Protein AF-A0A7T3P4M4-F1 (afdb_monomer_lite)

Radius of gyration: 23.83 Å; chains: 1; bounding box: 58×25×65 Å

Sequence (121 aa):
LNSEARVTKAAAPKLIFATWFISIALSLPWIIKREYKERQWLDHLETYCVEDVKVLGIYWHFTISMLVWIPLGVMVLTYGTIMWKLEWSARKLSARGGGQVVTKAKGRAMKITACVLLAAA

Structure (mmCIF, N/CA/C/O backbone):
data_AF-A0A7T3P4M4-F1
#
_entry.id   AF-A0A7T3P4M4-F1
#
loop_
_atom_site.group_PDB
_atom_site.id
_atom_site.type_symbol
_atom_site.label_atom_id
_atom_site.label_alt_id
_atom_site.label_comp_id
_atom_site.label_asym_id
_atom_site.label_entity_id
_atom_site.label_seq_id
_atom_site.pdbx_PDB_ins_code
_atom_site.Cartn_x
_atom_site.Cartn_y
_atom_site.Cartn_z
_atom_site.occupancy
_atom_site.B_iso_or_equiv
_atom_site.auth_seq_id
_atom_site.auth_comp_id
_atom_site.auth_asym_id
_atom_site.auth_atom_id
_atom_site.pdbx_PDB_model_num
ATOM 1 N N . LEU A 1 1 ? -6.107 -0.603 31.727 1.00 44.12 1 LEU A N 1
ATOM 2 C CA . LEU A 1 1 ? -5.838 -0.886 30.297 1.00 44.12 1 LEU A CA 1
ATOM 3 C C . LEU A 1 1 ? -6.882 -1.918 29.877 1.00 44.12 1 LEU A C 1
ATOM 5 O O . LEU A 1 1 ? -6.769 -3.055 30.305 1.00 44.12 1 LEU A O 1
ATOM 9 N N . ASN A 1 2 ? -7.975 -1.498 29.234 1.00 40.47 2 ASN A N 1
ATOM 10 C CA . ASN A 1 2 ? -9.154 -2.358 29.053 1.00 40.47 2 ASN A CA 1
ATOM 11 C C . ASN A 1 2 ? -8.830 -3.572 28.167 1.00 40.47 2 ASN A C 1
ATOM 13 O O . ASN A 1 2 ? -8.217 -3.419 27.111 1.00 40.47 2 ASN A O 1
ATOM 17 N N . SER A 1 3 ? -9.281 -4.752 28.597 1.00 51.56 3 SER A N 1
ATOM 18 C CA . SER A 1 3 ? -9.127 -6.072 27.962 1.00 51.56 3 SER A CA 1
ATOM 19 C C . SER A 1 3 ? -9.750 -6.199 26.562 1.00 51.56 3 SER A C 1
ATOM 21 O O . SER A 1 3 ? -9.617 -7.233 25.923 1.00 51.56 3 SER A O 1
ATOM 23 N N . GLU A 1 4 ? -10.409 -5.148 26.076 1.00 57.41 4 GLU A N 1
ATOM 24 C CA . GLU A 1 4 ? -11.148 -5.101 24.808 1.00 57.41 4 GLU A CA 1
ATOM 25 C C . GLU A 1 4 ? -10.277 -4.676 23.605 1.00 57.41 4 GLU A C 1
ATOM 27 O O . GLU A 1 4 ? -10.697 -4.781 22.452 1.00 57.41 4 GLU A O 1
ATOM 32 N N . ALA A 1 5 ? -9.051 -4.184 23.829 1.00 58.50 5 ALA A N 1
ATOM 33 C CA . ALA A 1 5 ? -8.151 -3.801 22.740 1.00 58.50 5 ALA A CA 1
ATOM 34 C C . ALA A 1 5 ? -7.411 -5.032 22.182 1.00 58.50 5 ALA A C 1
ATOM 36 O O . ALA A 1 5 ? -6.373 -5.440 22.701 1.00 58.50 5 ALA A O 1
ATOM 37 N N . ARG A 1 6 ? -7.936 -5.612 21.092 1.00 63.50 6 ARG A N 1
ATOM 38 C CA . ARG A 1 6 ? -7.373 -6.807 20.423 1.00 63.50 6 ARG A CA 1
ATOM 39 C C . ARG A 1 6 ? -5.946 -6.603 19.881 1.00 63.50 6 ARG A C 1
ATOM 41 O O . ARG A 1 6 ? -5.215 -7.575 19.713 1.00 63.50 6 ARG A O 1
ATOM 48 N N . VAL A 1 7 ? -5.522 -5.358 19.642 1.00 68.31 7 VAL A N 1
ATOM 49 C CA . VAL A 1 7 ? -4.133 -5.024 19.286 1.00 68.31 7 VAL A CA 1
ATOM 50 C C . VAL A 1 7 ? -3.355 -4.712 20.560 1.00 68.31 7 VAL A C 1
ATOM 52 O O . VAL A 1 7 ? -3.423 -3.613 21.109 1.00 68.31 7 VAL A O 1
ATOM 55 N N . THR A 1 8 ? -2.611 -5.701 21.046 1.00 76.00 8 THR A N 1
ATOM 56 C CA . THR A 1 8 ? -1.725 -5.539 22.202 1.00 76.00 8 THR A CA 1
ATOM 57 C C . THR A 1 8 ? -0.455 -4.778 21.813 1.00 76.00 8 THR A C 1
ATOM 59 O O . THR A 1 8 ? -0.027 -4.795 20.656 1.00 76.00 8 THR A O 1
ATOM 62 N N . LYS A 1 9 ? 0.209 -4.145 22.792 1.00 76.19 9 LYS A N 1
ATOM 63 C CA . LYS A 1 9 ? 1.494 -3.443 22.583 1.00 76.19 9 LYS A CA 1
ATOM 64 C C . LYS A 1 9 ? 2.573 -4.331 21.938 1.00 76.19 9 LYS A C 1
ATOM 66 O O . LYS A 1 9 ? 3.460 -3.811 21.277 1.00 76.19 9 LYS A O 1
ATOM 71 N N . ALA A 1 10 ? 2.476 -5.654 22.093 1.00 80.00 10 ALA A N 1
ATOM 72 C CA . ALA A 1 10 ? 3.384 -6.629 21.487 1.00 80.00 10 ALA A CA 1
ATOM 73 C C . ALA A 1 10 ? 3.026 -6.999 20.031 1.00 80.00 10 ALA A C 1
ATOM 75 O O . ALA A 1 10 ? 3.888 -7.462 19.286 1.00 80.00 10 ALA A O 1
ATOM 76 N N . ALA A 1 11 ? 1.771 -6.811 19.614 1.00 83.56 11 ALA A N 1
ATOM 77 C CA . ALA A 1 11 ? 1.320 -7.082 18.248 1.00 83.56 11 ALA A CA 1
ATOM 78 C C . ALA A 1 11 ? 1.624 -5.915 17.296 1.00 83.56 11 ALA A C 1
ATOM 80 O O . ALA A 1 11 ? 1.981 -6.142 16.142 1.00 83.56 11 ALA A O 1
ATOM 81 N N . ALA A 1 12 ? 1.546 -4.675 17.788 1.00 87.69 12 ALA A N 1
ATOM 82 C CA . ALA A 1 12 ? 1.811 -3.469 17.003 1.00 87.69 12 ALA A CA 1
ATOM 83 C C . ALA A 1 12 ? 3.175 -3.465 16.273 1.00 87.69 12 ALA A C 1
ATOM 85 O O . ALA A 1 12 ? 3.172 -3.277 15.056 1.00 87.69 12 ALA A O 1
ATOM 86 N N . PRO A 1 13 ? 4.329 -3.725 16.925 1.00 90.25 13 PRO A N 1
ATOM 87 C CA . PRO A 1 13 ? 5.617 -3.718 16.227 1.00 90.25 13 PRO A CA 1
ATOM 88 C C . PRO A 1 13 ? 5.721 -4.819 15.164 1.00 90.25 13 PRO A C 1
ATOM 90 O O . PRO A 1 13 ? 6.306 -4.591 14.109 1.00 90.25 13 PRO A O 1
ATOM 93 N N . LYS A 1 14 ? 5.104 -5.987 15.394 1.00 91.12 14 LYS A N 1
ATOM 94 C CA . LYS A 1 14 ? 5.072 -7.084 14.412 1.00 91.12 14 LYS A CA 1
ATOM 95 C C . LYS A 1 14 ? 4.291 -6.693 13.160 1.00 91.12 14 LYS A C 1
ATOM 97 O O . LYS A 1 14 ? 4.738 -6.974 12.054 1.00 91.12 14 LYS A O 1
ATOM 102 N N . LEU A 1 15 ? 3.150 -6.024 13.338 1.00 90.88 15 LEU A N 1
ATOM 103 C CA . LEU A 1 15 ? 2.347 -5.516 12.227 1.00 90.88 15 LEU A CA 1
ATOM 104 C C . LEU A 1 15 ? 3.100 -4.443 11.443 1.00 90.88 15 LEU A C 1
ATOM 106 O O . LEU A 1 15 ? 3.133 -4.519 10.222 1.00 90.88 15 LEU A O 1
ATOM 110 N N . ILE A 1 16 ? 3.758 -3.503 12.129 1.00 92.25 16 ILE A N 1
ATOM 111 C CA . ILE A 1 16 ? 4.578 -2.477 11.471 1.00 92.25 16 ILE A CA 1
ATOM 112 C C . ILE A 1 16 ? 5.660 -3.146 10.623 1.00 92.25 16 ILE A C 1
ATOM 114 O O . ILE A 1 16 ? 5.757 -2.876 9.428 1.00 92.25 16 ILE A O 1
ATOM 118 N N . PHE A 1 17 ? 6.426 -4.070 11.201 1.00 95.81 17 PHE A N 1
ATOM 119 C CA . PHE A 1 17 ? 7.465 -4.782 10.464 1.00 95.81 17 PHE A CA 1
ATOM 120 C C . PHE A 1 17 ? 6.886 -5.504 9.241 1.00 95.81 17 PHE A C 1
ATOM 122 O O . PHE A 1 17 ? 7.360 -5.291 8.132 1.00 95.81 17 PHE A O 1
ATOM 129 N N . ALA A 1 18 ? 5.795 -6.258 9.400 1.00 94.69 18 ALA A N 1
ATOM 130 C CA . ALA A 1 18 ? 5.129 -6.924 8.282 1.00 94.69 18 ALA A CA 1
ATOM 131 C C . ALA A 1 18 ? 4.693 -5.942 7.177 1.00 94.69 18 ALA A C 1
ATOM 133 O O . ALA A 1 18 ? 4.913 -6.219 6.000 1.00 94.69 18 ALA A O 1
ATOM 134 N N . THR A 1 19 ? 4.140 -4.777 7.536 1.00 94.38 19 THR A N 1
ATOM 135 C CA . THR A 1 19 ? 3.759 -3.756 6.546 1.00 94.38 19 THR A CA 1
ATOM 136 C C . THR A 1 19 ? 4.956 -3.225 5.764 1.00 94.38 19 THR A C 1
ATOM 138 O O . THR A 1 19 ? 4.838 -3.046 4.558 1.00 94.38 19 THR A O 1
ATOM 141 N N . TRP A 1 20 ? 6.123 -3.055 6.394 1.00 96.62 20 TRP A N 1
ATOM 142 C CA . TRP A 1 20 ? 7.345 -2.659 5.687 1.00 96.62 20 TRP A CA 1
ATOM 143 C C . TRP A 1 20 ? 7.765 -3.691 4.639 1.00 96.62 20 TRP A C 1
ATOM 145 O O . TRP A 1 20 ? 8.026 -3.320 3.496 1.00 96.62 20 TRP A O 1
ATOM 155 N N . PHE A 1 21 ? 7.780 -4.980 4.993 1.00 96.75 21 PHE A N 1
ATOM 156 C CA . PHE A 1 21 ? 8.129 -6.037 4.036 1.00 96.75 21 PHE A CA 1
ATOM 157 C C . PHE A 1 21 ? 7.143 -6.115 2.878 1.00 96.75 21 PHE A C 1
ATOM 159 O O . PHE A 1 21 ? 7.567 -6.254 1.734 1.00 96.75 21 PHE A O 1
ATOM 166 N N . ILE A 1 22 ? 5.846 -5.984 3.157 1.00 94.75 22 ILE A N 1
ATOM 167 C CA . ILE A 1 22 ? 4.816 -5.970 2.115 1.00 94.75 22 ILE A CA 1
ATOM 168 C C . ILE A 1 22 ? 5.020 -4.765 1.188 1.00 94.75 22 ILE A C 1
ATOM 170 O O . ILE A 1 22 ? 5.008 -4.936 -0.025 1.00 94.75 22 ILE A O 1
ATOM 174 N N . SER A 1 23 ? 5.282 -3.573 1.728 1.00 93.94 23 SER A N 1
ATOM 175 C CA . SER A 1 23 ? 5.543 -2.373 0.921 1.00 93.94 23 SER A CA 1
ATOM 176 C C . SER A 1 23 ? 6.781 -2.513 0.033 1.00 93.94 23 SER A C 1
ATOM 178 O O . SER A 1 23 ? 6.739 -2.123 -1.131 1.00 93.94 23 SER A O 1
ATOM 180 N N . ILE A 1 24 ? 7.867 -3.101 0.549 1.00 94.81 24 ILE A N 1
ATOM 181 C CA . ILE A 1 24 ? 9.071 -3.393 -0.244 1.00 94.81 24 ILE A CA 1
ATOM 182 C C . ILE A 1 24 ? 8.744 -4.411 -1.340 1.00 94.81 24 ILE A C 1
ATOM 184 O O . ILE A 1 24 ? 9.087 -4.205 -2.499 1.00 94.81 24 ILE A O 1
ATOM 188 N N . ALA A 1 25 ? 8.045 -5.495 -1.002 1.00 94.19 25 ALA A N 1
ATOM 189 C CA . ALA A 1 25 ? 7.671 -6.512 -1.978 1.00 94.19 25 ALA A CA 1
ATOM 190 C C . ALA A 1 25 ? 6.803 -5.933 -3.106 1.00 94.19 25 ALA A C 1
ATOM 192 O O . ALA A 1 25 ? 7.014 -6.254 -4.274 1.00 94.19 25 ALA A O 1
ATOM 193 N N . LEU A 1 26 ? 5.870 -5.041 -2.766 1.00 93.06 26 LEU A N 1
ATOM 194 C CA . LEU A 1 26 ? 4.992 -4.390 -3.733 1.00 93.06 26 LEU A CA 1
ATOM 195 C C . LEU A 1 26 ? 5.721 -3.381 -4.631 1.00 93.06 26 LEU A C 1
ATOM 197 O O . LEU A 1 26 ? 5.266 -3.146 -5.750 1.00 93.06 26 LEU A O 1
ATOM 201 N N . SER A 1 27 ? 6.841 -2.801 -4.195 1.00 92.75 27 SER A N 1
ATOM 202 C CA . SER A 1 27 ? 7.619 -1.865 -5.017 1.00 92.75 27 SER A CA 1
ATOM 203 C C . SER A 1 27 ? 8.623 -2.553 -5.952 1.00 92.75 27 SER A C 1
ATOM 205 O O . SER A 1 27 ? 9.007 -1.970 -6.968 1.00 92.75 27 SER A O 1
ATOM 207 N N . LEU A 1 28 ? 9.006 -3.806 -5.675 1.00 91.75 28 LEU A N 1
ATOM 208 C CA . LEU A 1 28 ? 9.996 -4.554 -6.464 1.00 91.75 28 LEU A CA 1
ATOM 209 C C . LEU A 1 28 ? 9.682 -4.663 -7.967 1.00 91.75 28 LEU A C 1
ATOM 211 O O . LEU A 1 28 ? 10.603 -4.447 -8.759 1.00 91.75 28 LEU A O 1
ATOM 215 N N . PRO A 1 29 ? 8.445 -4.964 -8.414 1.00 89.94 29 PRO A N 1
ATOM 216 C CA . PRO A 1 29 ? 8.157 -5.096 -9.843 1.00 89.94 29 PRO A CA 1
ATOM 217 C C . PRO A 1 29 ? 8.463 -3.825 -10.631 1.00 89.94 29 PRO A C 1
ATOM 219 O O . PRO A 1 29 ? 8.947 -3.909 -11.757 1.00 89.94 29 PRO A O 1
ATOM 222 N N . TRP A 1 30 ? 8.258 -2.657 -10.021 1.00 87.81 30 TRP A N 1
ATOM 223 C CA . TRP A 1 30 ? 8.557 -1.373 -10.646 1.00 87.81 30 TRP A CA 1
ATOM 224 C C . TRP A 1 30 ? 10.060 -1.149 -10.816 1.00 87.81 30 TRP A C 1
ATOM 226 O O . TRP A 1 30 ? 10.498 -0.615 -11.828 1.00 87.81 30 TRP A O 1
ATOM 236 N N . ILE A 1 31 ? 10.861 -1.593 -9.846 1.00 89.31 31 ILE A N 1
ATOM 237 C CA . ILE A 1 31 ? 12.323 -1.482 -9.903 1.00 89.31 31 ILE A CA 1
ATOM 238 C C . ILE A 1 31 ? 12.888 -2.417 -10.979 1.00 89.31 31 ILE A C 1
ATOM 240 O O . ILE A 1 31 ? 13.745 -2.013 -11.754 1.00 89.31 31 ILE A O 1
ATOM 244 N N . ILE A 1 32 ? 12.401 -3.660 -11.046 1.00 90.38 32 ILE A N 1
ATOM 245 C CA . ILE A 1 32 ? 12.957 -4.692 -11.936 1.00 90.38 32 ILE A CA 1
ATOM 246 C C . ILE A 1 32 ? 12.512 -4.492 -13.392 1.00 90.38 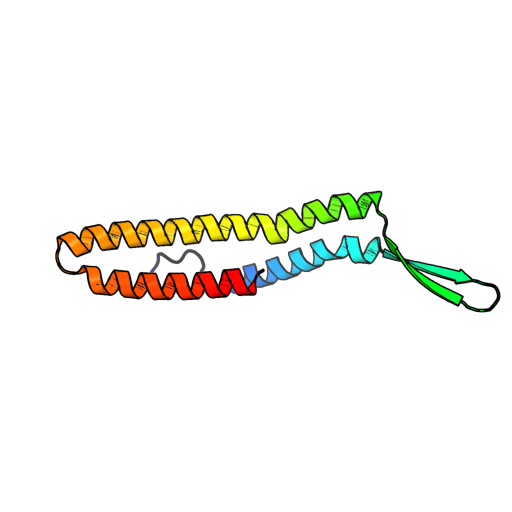32 ILE A C 1
ATOM 248 O O . ILE A 1 32 ? 13.259 -4.809 -14.313 1.00 90.38 32 ILE A O 1
ATOM 252 N N . LYS A 1 33 ? 11.289 -3.994 -13.619 1.00 89.38 33 LYS A N 1
ATOM 253 C CA . LYS A 1 33 ? 10.708 -3.815 -14.964 1.00 89.38 33 LYS A CA 1
ATOM 254 C C . LYS A 1 33 ? 10.941 -2.433 -15.571 1.00 89.38 33 LYS A C 1
ATOM 256 O O . LYS A 1 33 ? 10.355 -2.121 -16.608 1.00 89.38 33 LYS A O 1
ATOM 261 N N . ARG A 1 34 ? 11.789 -1.621 -14.940 1.00 90.06 34 ARG A N 1
ATOM 262 C CA . ARG A 1 34 ? 12.226 -0.328 -15.458 1.00 90.06 34 ARG A CA 1
ATOM 263 C C . ARG A 1 34 ? 13.628 -0.471 -16.032 1.00 90.06 34 ARG A C 1
ATOM 265 O O . ARG A 1 34 ? 14.578 -0.738 -15.303 1.00 90.06 34 ARG A O 1
ATOM 272 N N . GLU A 1 35 ? 13.749 -0.287 -17.339 1.00 90.62 35 GLU A N 1
ATOM 273 C CA . GLU A 1 35 ? 15.016 -0.413 -18.052 1.00 90.62 35 GLU A CA 1
ATOM 274 C C . GLU A 1 35 ? 15.573 0.959 -18.412 1.00 90.62 35 GLU A C 1
ATOM 276 O O . GLU A 1 35 ? 14.862 1.822 -18.924 1.00 90.62 35 GLU A O 1
ATOM 281 N N . TYR A 1 36 ? 16.869 1.142 -18.188 1.00 91.69 36 TYR A N 1
ATOM 282 C CA . TYR A 1 36 ? 17.598 2.291 -18.703 1.00 91.69 36 TYR A CA 1
ATOM 283 C C . TYR A 1 36 ? 17.927 2.071 -20.184 1.00 91.69 36 TYR A C 1
ATOM 285 O O . TYR A 1 36 ? 18.425 1.007 -20.566 1.00 91.69 36 TYR A O 1
ATOM 293 N N . LYS A 1 37 ? 17.630 3.065 -21.021 1.00 93.56 37 LYS A N 1
ATOM 294 C CA . LYS A 1 37 ? 17.921 3.061 -22.454 1.00 93.56 37 LYS A CA 1
ATOM 295 C C . LYS A 1 37 ? 18.636 4.347 -22.835 1.00 93.56 37 LYS A C 1
ATOM 297 O O . LYS A 1 37 ? 18.341 5.426 -22.327 1.00 93.56 37 LYS A O 1
ATOM 302 N N . GLU A 1 38 ? 19.538 4.209 -23.791 1.00 94.94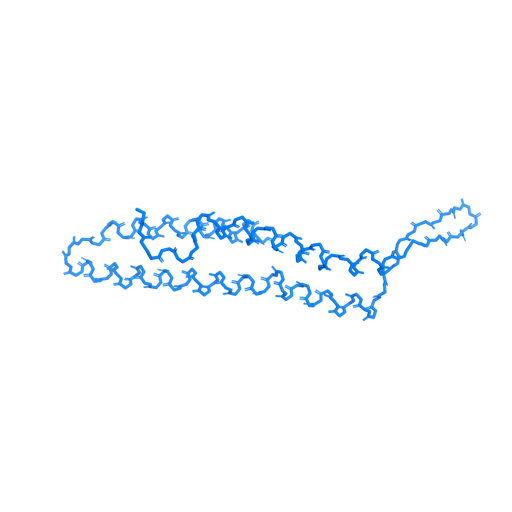 38 GLU A N 1
ATOM 303 C CA . GLU A 1 38 ? 20.236 5.326 -24.408 1.00 94.94 38 GLU A CA 1
ATOM 304 C C . GLU A 1 38 ? 19.892 5.352 -25.895 1.00 94.94 38 GLU A C 1
ATOM 306 O O . GLU A 1 38 ? 19.815 4.309 -26.553 1.00 94.94 38 GLU A O 1
ATOM 311 N N . ARG A 1 39 ? 19.652 6.548 -26.424 1.00 93.56 39 ARG A N 1
ATOM 312 C CA . ARG A 1 39 ? 19.388 6.801 -27.836 1.00 93.56 39 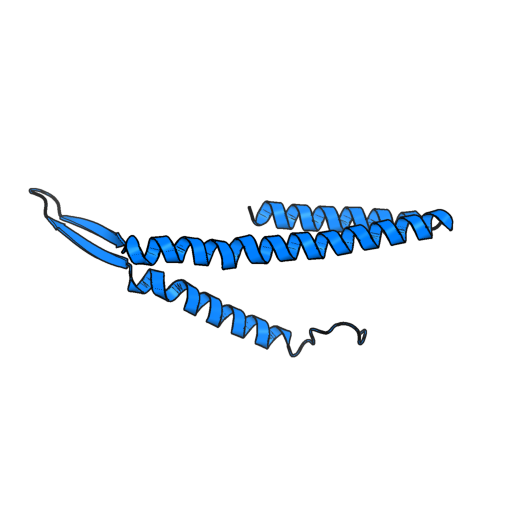ARG A CA 1
ATOM 313 C C . ARG A 1 39 ? 20.369 7.852 -28.323 1.00 93.56 39 ARG A C 1
ATOM 315 O O . ARG A 1 39 ? 20.329 9.000 -27.894 1.00 93.56 39 ARG A O 1
ATOM 322 N N . GLN A 1 40 ? 21.243 7.441 -29.233 1.00 95.19 40 GLN A N 1
ATOM 323 C CA . GLN A 1 40 ? 22.206 8.343 -29.843 1.00 95.19 40 GLN A CA 1
ATOM 324 C C . GLN A 1 40 ? 21.557 9.099 -31.001 1.00 95.19 40 GLN A C 1
ATOM 326 O O . GLN A 1 40 ? 21.091 8.490 -31.968 1.00 95.19 40 GLN A O 1
ATOM 331 N N . TRP A 1 41 ? 21.548 10.422 -30.898 1.00 92.56 41 TRP A N 1
ATOM 332 C CA . TRP A 1 41 ? 21.198 11.341 -31.977 1.00 92.56 41 TRP A CA 1
ATOM 333 C C . TRP A 1 41 ? 22.472 11.901 -32.618 1.00 92.56 41 TRP A C 1
ATOM 335 O O . TRP A 1 41 ? 23.574 11.609 -32.159 1.00 92.56 41 TRP A O 1
ATOM 345 N N . LEU A 1 42 ? 22.338 12.700 -33.684 1.00 92.44 42 LEU A N 1
ATOM 346 C CA . LEU A 1 42 ? 23.500 13.243 -34.402 1.00 92.44 42 LEU A CA 1
ATOM 347 C C . LEU A 1 42 ? 24.443 14.042 -33.482 1.00 92.44 42 LEU A C 1
ATOM 349 O O . LEU A 1 42 ? 25.653 13.856 -33.551 1.00 92.44 42 LEU A O 1
ATOM 353 N N . ASP A 1 43 ? 23.871 14.866 -32.597 1.00 95.31 43 ASP A N 1
ATOM 354 C CA . ASP A 1 43 ? 24.618 15.832 -31.777 1.00 95.31 43 ASP A CA 1
ATOM 355 C C . ASP A 1 43 ? 24.444 15.623 -30.260 1.00 95.31 43 ASP A C 1
ATOM 357 O O . ASP A 1 43 ? 25.015 16.364 -29.462 1.00 95.31 43 ASP A O 1
ATOM 361 N N . HIS A 1 44 ? 23.625 14.652 -29.833 1.00 93.69 44 HIS A N 1
ATOM 362 C CA . HIS A 1 44 ? 23.306 14.444 -28.417 1.00 93.69 44 HIS A CA 1
ATOM 363 C C . HIS A 1 44 ? 22.993 12.981 -28.078 1.00 93.69 44 HIS A C 1
ATOM 365 O O . HIS A 1 44 ? 22.368 12.264 -28.857 1.00 93.69 44 HIS A O 1
ATOM 371 N N . LEU A 1 45 ? 23.385 12.558 -26.875 1.00 94.62 45 LEU A N 1
ATOM 372 C CA . LEU A 1 45 ? 22.995 11.272 -26.301 1.00 94.62 45 LEU A CA 1
ATOM 373 C C . LEU A 1 45 ? 21.763 11.485 -25.414 1.00 94.62 45 LEU A C 1
ATOM 375 O O . LEU A 1 45 ? 21.850 12.126 -24.368 1.00 94.62 45 LEU A O 1
ATOM 379 N N . GLU A 1 46 ? 20.612 10.967 -25.836 1.00 94.69 46 GLU A N 1
ATOM 380 C CA . GLU A 1 46 ? 19.382 10.979 -25.043 1.00 94.69 46 GLU A CA 1
ATOM 381 C C . GLU A 1 46 ? 19.351 9.752 -24.128 1.00 94.69 46 GLU A C 1
ATOM 383 O O . GLU A 1 46 ? 19.491 8.617 -24.585 1.00 94.69 46 GLU A O 1
ATOM 388 N N . THR A 1 47 ? 19.136 9.967 -22.834 1.00 94.56 47 THR A N 1
ATOM 389 C CA . THR A 1 47 ? 19.070 8.902 -21.831 1.00 94.56 47 THR A CA 1
ATOM 390 C C . THR A 1 47 ? 17.704 8.929 -21.155 1.00 94.56 47 THR A C 1
ATOM 392 O O . THR A 1 47 ? 17.226 9.975 -20.713 1.00 94.56 47 THR A O 1
ATOM 395 N N . TYR A 1 48 ? 17.022 7.785 -21.124 1.00 93.62 48 TYR A N 1
ATOM 396 C CA . TYR A 1 48 ? 15.657 7.694 -20.611 1.00 93.62 48 TYR A CA 1
ATOM 397 C C . TYR A 1 48 ? 15.365 6.311 -20.031 1.00 93.62 48 TYR A C 1
ATOM 399 O O . TYR A 1 48 ? 16.036 5.322 -20.319 1.00 93.62 48 TYR A O 1
ATOM 407 N N . CYS A 1 49 ? 14.337 6.242 -19.189 1.00 91.50 49 CYS A N 1
ATOM 408 C CA . CYS A 1 49 ? 13.871 4.987 -18.615 1.00 91.50 49 CYS A CA 1
ATOM 409 C C . CYS A 1 49 ? 12.609 4.524 -19.339 1.00 91.50 49 CYS A C 1
ATOM 411 O O . CYS A 1 49 ? 11.645 5.282 -19.441 1.00 91.50 49 CYS A O 1
ATOM 413 N N . VAL A 1 50 ? 12.602 3.269 -19.779 1.00 91.12 50 VAL A N 1
ATOM 414 C CA . VAL A 1 50 ? 11.451 2.619 -20.410 1.00 91.12 50 VAL A CA 1
ATOM 415 C C . VAL A 1 50 ? 10.829 1.636 -19.433 1.00 91.12 50 VAL A C 1
ATOM 417 O O . VAL A 1 50 ? 11.526 0.904 -18.732 1.00 91.12 50 VAL A O 1
ATOM 420 N N . GLU A 1 51 ? 9.504 1.622 -19.394 1.00 90.31 51 GLU A N 1
ATOM 421 C CA . GLU A 1 51 ? 8.723 0.710 -18.568 1.00 90.31 51 GLU A CA 1
ATOM 422 C C . GLU A 1 51 ? 8.033 -0.342 -19.442 1.00 90.31 51 GLU A C 1
ATOM 424 O O . GLU A 1 51 ? 7.543 -0.046 -20.536 1.00 90.31 51 GLU A O 1
ATOM 429 N N . ASP A 1 52 ? 7.966 -1.582 -18.956 1.00 89.81 52 ASP A N 1
ATOM 430 C CA . ASP A 1 52 ? 7.193 -2.641 -19.608 1.00 89.81 52 ASP A CA 1
ATOM 431 C C . ASP A 1 52 ? 5.687 -2.407 -19.402 1.00 89.81 52 ASP A C 1
ATOM 433 O O . ASP A 1 52 ? 5.092 -2.860 -18.422 1.00 89.81 52 ASP A O 1
ATOM 437 N N . VAL A 1 53 ? 5.056 -1.701 -20.343 1.00 88.75 53 VAL A N 1
ATOM 438 C CA . VAL A 1 53 ? 3.634 -1.319 -20.276 1.00 88.75 53 VAL A CA 1
ATOM 439 C C . VAL A 1 53 ? 2.671 -2.506 -20.190 1.00 88.75 53 VAL A C 1
ATOM 441 O O . VAL A 1 53 ? 1.567 -2.350 -19.668 1.00 88.75 53 VAL A O 1
ATOM 444 N N . LYS A 1 54 ? 3.062 -3.701 -20.660 1.00 89.25 54 LYS A N 1
ATOM 445 C CA . LYS A 1 54 ? 2.194 -4.890 -20.611 1.00 89.25 54 LYS A CA 1
ATOM 446 C C . LYS A 1 54 ? 2.078 -5.421 -19.189 1.00 89.25 54 LYS A C 1
ATOM 448 O O . LYS A 1 54 ? 0.990 -5.783 -18.754 1.00 89.25 54 LYS A O 1
ATOM 453 N N . VAL A 1 55 ? 3.198 -5.461 -18.470 1.00 88.75 55 VAL A N 1
ATOM 454 C CA . VAL A 1 55 ? 3.247 -5.963 -17.092 1.00 88.75 55 VAL A CA 1
ATOM 455 C C . VAL A 1 55 ? 2.899 -4.851 -16.108 1.00 88.75 55 VAL A C 1
ATOM 457 O O . VAL A 1 55 ? 2.023 -5.016 -15.257 1.00 88.75 55 VAL A O 1
ATOM 460 N N . LEU A 1 56 ? 3.562 -3.703 -16.235 1.00 89.62 56 LEU A N 1
ATOM 461 C CA . LEU A 1 56 ? 3.460 -2.611 -15.278 1.00 89.62 56 LEU A CA 1
ATOM 462 C C . LEU A 1 56 ? 2.109 -1.894 -15.360 1.00 89.62 56 LEU A C 1
ATOM 464 O O . LEU A 1 56 ? 1.592 -1.471 -14.331 1.00 89.62 56 LEU A O 1
ATOM 468 N N . GLY A 1 57 ? 1.480 -1.851 -16.540 1.00 89.75 57 GLY A N 1
ATOM 469 C CA . GLY A 1 57 ? 0.130 -1.305 -16.701 1.00 89.75 57 GLY A CA 1
ATOM 470 C C . GLY A 1 57 ? -0.919 -2.079 -15.895 1.00 89.75 57 GLY A C 1
ATOM 471 O O . GLY A 1 57 ? -1.706 -1.486 -15.161 1.00 89.75 57 GLY A O 1
ATOM 472 N N . ILE A 1 58 ? -0.891 -3.415 -15.949 1.00 91.44 58 ILE A N 1
ATOM 473 C CA . ILE A 1 58 ? -1.795 -4.266 -15.155 1.00 91.44 58 ILE A CA 1
ATOM 474 C C . ILE A 1 58 ? -1.464 -4.137 -13.662 1.00 91.44 58 ILE A C 1
ATOM 476 O O . ILE A 1 58 ? -2.355 -3.989 -12.821 1.00 91.44 58 ILE A O 1
ATOM 480 N N . TYR A 1 59 ? -0.173 -4.159 -13.330 1.00 93.19 59 TYR A N 1
ATOM 481 C CA . TYR A 1 59 ? 0.298 -4.086 -11.950 1.00 93.19 59 TYR A CA 1
ATOM 482 C C . TYR A 1 59 ? -0.026 -2.748 -11.268 1.00 93.19 59 TYR A C 1
ATOM 484 O O . TYR A 1 59 ? -0.304 -2.708 -10.067 1.00 93.19 59 TYR A O 1
ATOM 492 N N . TRP A 1 60 ? -0.053 -1.653 -12.024 1.00 92.62 60 TRP A N 1
ATOM 493 C CA . TRP A 1 60 ? -0.433 -0.334 -11.529 1.00 92.62 60 TRP A CA 1
ATOM 494 C C . TRP A 1 60 ? -1.864 -0.314 -10.987 1.00 92.62 60 TRP A C 1
ATOM 496 O O . TRP A 1 60 ? -2.096 0.146 -9.868 1.00 92.62 60 TRP A O 1
ATOM 506 N N . HIS A 1 61 ? -2.816 -0.897 -11.721 1.00 92.94 61 HIS A N 1
ATOM 507 C CA . HIS A 1 61 ? -4.201 -1.012 -11.260 1.00 92.94 61 HIS A CA 1
ATOM 508 C C . HIS A 1 61 ? -4.318 -1.859 -9.989 1.00 92.94 61 HIS A C 1
ATOM 510 O O . HIS A 1 61 ? -5.037 -1.481 -9.061 1.00 92.94 61 HIS A O 1
ATOM 516 N N . PHE A 1 62 ? -3.574 -2.966 -9.914 1.00 93.62 62 PHE A N 1
ATOM 517 C CA . PHE A 1 62 ? -3.499 -3.788 -8.706 1.00 93.62 62 PHE A CA 1
ATOM 518 C C . PHE A 1 62 ? -2.962 -2.987 -7.510 1.00 93.62 62 PHE A C 1
ATOM 520 O O . PHE A 1 62 ? -3.569 -2.984 -6.438 1.00 93.62 62 PHE A O 1
ATOM 527 N N . THR A 1 63 ? -1.871 -2.249 -7.712 1.00 93.00 63 THR A N 1
ATOM 528 C CA . THR A 1 63 ? -1.221 -1.447 -6.669 1.00 93.00 63 THR A CA 1
ATOM 529 C C . THR A 1 63 ? -2.141 -0.333 -6.172 1.00 93.00 63 THR A C 1
ATOM 531 O O . THR A 1 63 ? -2.328 -0.198 -4.965 1.00 93.00 63 THR A O 1
ATOM 534 N N . ILE A 1 64 ? -2.795 0.411 -7.073 1.00 93.44 64 ILE A N 1
ATOM 535 C CA . ILE A 1 64 ? -3.788 1.432 -6.701 1.00 93.44 64 ILE A CA 1
ATOM 536 C C . ILE A 1 64 ? -4.948 0.808 -5.917 1.00 93.44 64 ILE A C 1
ATOM 538 O O . ILE A 1 64 ? -5.351 1.334 -4.878 1.00 93.44 64 ILE A O 1
ATOM 542 N N . SER A 1 65 ? -5.488 -0.319 -6.387 1.00 93.38 65 SER A N 1
ATOM 543 C CA . SER A 1 65 ? -6.566 -1.021 -5.685 1.00 93.38 65 SER A CA 1
ATOM 544 C C . SER A 1 65 ? -6.165 -1.386 -4.260 1.00 93.38 65 SER A C 1
ATOM 546 O O . SER A 1 65 ? -6.939 -1.168 -3.326 1.00 93.38 65 SER A O 1
ATOM 548 N N . MET A 1 66 ? -4.954 -1.910 -4.078 1.00 91.69 66 MET A N 1
ATOM 549 C CA . MET A 1 66 ? -4.501 -2.391 -2.781 1.00 91.69 66 MET A CA 1
ATOM 550 C C . MET A 1 66 ? -4.087 -1.271 -1.819 1.00 91.69 66 MET A C 1
ATOM 552 O O . MET A 1 66 ? -4.382 -1.368 -0.631 1.00 91.69 66 MET A O 1
ATOM 556 N N . LEU A 1 67 ? -3.409 -0.227 -2.303 1.00 90.88 67 LEU A N 1
ATOM 557 C CA . LEU A 1 67 ? -2.863 0.843 -1.456 1.00 90.88 67 LEU A CA 1
ATOM 558 C C . LEU A 1 67 ? -3.847 1.989 -1.222 1.00 90.88 67 LEU A C 1
ATOM 560 O O . LEU A 1 67 ? -3.763 2.650 -0.191 1.00 90.88 67 LEU A O 1
ATOM 564 N N . VAL A 1 68 ? -4.764 2.239 -2.157 1.00 89.88 68 VAL A N 1
ATOM 565 C CA . VAL A 1 68 ? -5.670 3.393 -2.089 1.00 89.88 68 VAL A CA 1
ATOM 566 C C . VAL A 1 68 ? -7.086 2.929 -1.786 1.00 89.88 68 VAL A C 1
ATOM 568 O O . VAL A 1 68 ? -7.634 3.255 -0.734 1.00 89.88 68 VAL A O 1
ATOM 571 N N . TRP A 1 69 ? -7.675 2.122 -2.669 1.00 91.62 69 TRP A N 1
ATOM 572 C CA . TRP A 1 69 ? -9.101 1.800 -2.583 1.00 91.62 69 TRP A CA 1
ATOM 573 C C . TRP A 1 69 ? -9.452 0.921 -1.384 1.00 91.62 69 TRP A C 1
ATOM 575 O O . TRP A 1 69 ? -10.436 1.202 -0.700 1.00 91.62 69 TRP A O 1
ATOM 585 N N . ILE A 1 70 ? -8.651 -0.108 -1.086 1.00 91.62 70 ILE A N 1
ATOM 586 C CA . ILE A 1 70 ? -8.896 -0.975 0.076 1.00 91.62 70 ILE A CA 1
ATOM 587 C C . ILE A 1 70 ? -8.778 -0.184 1.395 1.00 91.62 70 ILE A C 1
ATOM 589 O O . ILE A 1 70 ? -9.746 -0.198 2.163 1.00 91.62 70 ILE A O 1
ATOM 593 N N . PRO A 1 71 ? -7.679 0.546 1.685 1.00 90.75 71 PRO A N 1
ATOM 594 C CA . PRO A 1 71 ? -7.574 1.333 2.911 1.00 90.75 71 PRO A CA 1
ATOM 595 C C . PRO A 1 71 ? -8.643 2.414 3.012 1.00 90.75 71 PRO A C 1
ATOM 597 O O . PRO A 1 71 ? -9.238 2.574 4.077 1.00 90.75 71 PRO A O 1
ATOM 600 N N . LEU A 1 72 ? -8.949 3.104 1.910 1.00 87.56 72 LEU A N 1
ATOM 601 C CA . LEU A 1 72 ? -10.012 4.104 1.882 1.00 87.56 72 LEU A CA 1
ATOM 602 C C . LEU A 1 72 ? -11.374 3.478 2.203 1.00 87.56 72 LEU A C 1
ATOM 604 O O . LEU A 1 72 ? -12.094 3.991 3.057 1.00 87.56 72 LEU A O 1
ATOM 608 N N . GLY A 1 73 ? -11.707 2.340 1.589 1.00 89.06 73 GLY A N 1
ATOM 609 C CA . GLY A 1 73 ? -12.940 1.606 1.870 1.00 89.06 73 GLY A CA 1
ATOM 610 C C . GLY A 1 73 ? -13.040 1.183 3.336 1.00 89.06 73 GLY A C 1
ATOM 611 O O . GLY A 1 73 ? -14.063 1.412 3.984 1.00 89.06 73 GLY A O 1
ATOM 612 N N . VAL A 1 74 ? -11.955 0.647 3.903 1.00 90.75 74 VAL A N 1
ATOM 613 C CA . VAL A 1 74 ? -11.893 0.285 5.327 1.00 90.75 74 VAL A CA 1
ATOM 614 C C . VAL A 1 74 ? -12.062 1.516 6.219 1.00 90.75 74 VAL A C 1
ATOM 616 O O . VAL A 1 74 ? -12.814 1.459 7.195 1.00 90.75 74 VAL A O 1
ATOM 619 N N . MET A 1 75 ? -11.421 2.642 5.896 1.00 87.44 75 MET A N 1
ATOM 620 C CA . MET A 1 75 ? -11.590 3.894 6.638 1.00 87.44 75 MET A CA 1
ATOM 621 C C . MET A 1 75 ? -13.039 4.381 6.586 1.00 87.44 75 MET A C 1
ATOM 623 O O . MET A 1 75 ? -13.621 4.653 7.633 1.00 87.44 75 MET A O 1
ATOM 627 N N . VAL A 1 76 ? -13.656 4.433 5.406 1.00 85.94 76 VAL A N 1
ATOM 628 C CA . VAL A 1 76 ? -15.050 4.872 5.248 1.00 85.94 76 VAL A CA 1
ATOM 629 C C . VAL A 1 76 ? -15.997 4.000 6.073 1.00 85.94 76 VAL A C 1
ATOM 631 O O . VAL A 1 76 ? -16.827 4.529 6.812 1.00 85.94 76 VAL A O 1
ATOM 634 N N . LEU A 1 77 ? -15.844 2.675 6.018 1.00 90.69 77 LEU A N 1
ATOM 635 C CA . LEU A 1 77 ? -16.682 1.751 6.785 1.00 90.69 77 LEU A CA 1
ATOM 636 C C . LEU A 1 77 ? -16.455 1.889 8.296 1.00 90.69 77 LEU A C 1
ATOM 638 O O . LEU A 1 77 ? -17.410 2.023 9.063 1.00 90.69 77 LEU A O 1
ATOM 642 N N . THR A 1 78 ? -15.202 1.888 8.750 1.00 87.12 78 THR A N 1
ATOM 643 C CA . THR A 1 78 ? -14.879 1.956 10.185 1.00 87.12 78 THR A CA 1
ATOM 644 C C . THR A 1 78 ? -15.256 3.308 10.785 1.00 87.12 78 THR A C 1
ATOM 646 O O . THR A 1 78 ? -15.993 3.344 11.771 1.00 87.12 78 THR A O 1
ATOM 649 N N . TYR A 1 79 ? -14.861 4.427 10.175 1.00 84.62 79 TYR A N 1
ATOM 650 C CA . TYR A 1 79 ? -15.266 5.755 10.638 1.00 84.62 79 TYR A CA 1
ATOM 651 C C . TYR A 1 79 ? -16.773 5.976 10.502 1.00 84.62 79 TYR A C 1
ATOM 653 O O . TYR A 1 79 ? -17.375 6.558 11.406 1.00 84.62 79 TYR A O 1
ATOM 661 N N . GLY A 1 80 ? -17.402 5.457 9.443 1.00 85.88 80 GLY A N 1
ATOM 662 C CA . GLY A 1 80 ? -18.854 5.479 9.272 1.00 85.88 80 GLY A CA 1
ATOM 663 C C . GLY A 1 80 ? -19.580 4.764 10.413 1.00 85.88 80 GLY A C 1
ATOM 664 O O . GLY A 1 80 ? -20.478 5.336 11.031 1.00 85.88 80 GLY A O 1
ATOM 665 N N . THR A 1 81 ? -19.146 3.552 10.776 1.00 88.31 81 THR A N 1
ATOM 666 C CA . THR A 1 81 ? -19.735 2.798 11.899 1.00 88.31 81 THR A CA 1
ATOM 667 C C . THR A 1 81 ? -19.515 3.487 13.248 1.00 88.31 81 THR A C 1
ATOM 669 O O . THR A 1 81 ? -20.436 3.535 14.068 1.00 88.31 81 THR A O 1
ATOM 672 N N . ILE A 1 82 ? -18.334 4.077 13.480 1.00 86.00 82 ILE A N 1
ATOM 673 C CA . ILE A 1 82 ? -18.040 4.870 14.684 1.00 86.00 82 ILE A CA 1
ATOM 674 C C . ILE A 1 82 ? -18.982 6.074 14.758 1.00 86.00 82 ILE A C 1
ATOM 676 O O . ILE A 1 82 ? -19.587 6.311 15.805 1.00 86.00 82 ILE A O 1
ATOM 680 N N . MET A 1 83 ? -19.151 6.802 13.651 1.00 83.44 83 MET A N 1
ATOM 681 C CA . MET A 1 83 ? -20.044 7.957 13.575 1.00 83.44 83 MET A CA 1
ATOM 682 C C . MET A 1 83 ? -21.493 7.560 13.858 1.00 83.44 83 MET A C 1
ATOM 684 O O . MET A 1 83 ? -22.140 8.158 14.718 1.00 83.44 83 MET A O 1
ATOM 688 N N . TRP A 1 84 ? -21.973 6.497 13.209 1.00 86.06 84 TRP A N 1
ATOM 689 C CA . TRP A 1 84 ? -23.318 5.963 13.405 1.00 86.06 84 TRP A CA 1
ATOM 690 C C . TRP A 1 84 ? -23.567 5.554 14.861 1.00 86.06 84 TRP A C 1
ATOM 692 O O . TRP A 1 84 ? -24.576 5.924 15.468 1.00 86.06 84 TRP A O 1
ATOM 702 N N . LYS A 1 85 ? -22.615 4.833 15.466 1.00 86.62 85 LYS A N 1
ATOM 703 C CA . LYS A 1 85 ? -22.691 4.401 16.868 1.00 86.62 85 LYS A CA 1
ATOM 704 C C . LYS A 1 85 ? -22.690 5.589 17.830 1.00 86.62 85 LYS A C 1
ATOM 706 O O . LYS A 1 85 ? -23.442 5.577 18.809 1.00 86.62 85 LYS A O 1
ATOM 711 N N . LEU A 1 86 ? -21.886 6.618 17.559 1.00 84.06 86 LEU A N 1
ATOM 712 C CA . LEU A 1 86 ? -21.873 7.858 18.336 1.00 84.06 86 LEU A CA 1
ATOM 713 C C . LEU A 1 86 ? -23.208 8.601 18.229 1.00 84.06 86 LEU A C 1
ATOM 715 O O . LEU A 1 86 ? -23.724 9.050 19.248 1.00 84.06 86 LEU A O 1
ATOM 719 N N . GLU A 1 87 ? -23.806 8.685 17.040 1.00 83.12 87 GLU A N 1
ATOM 720 C CA . GLU A 1 87 ? -25.119 9.313 16.847 1.00 83.12 87 GLU A CA 1
ATOM 721 C C . GLU A 1 87 ? -26.246 8.563 17.548 1.00 83.12 87 GLU A C 1
ATOM 723 O O . GLU A 1 87 ? -27.103 9.173 18.188 1.00 83.12 87 GLU A O 1
ATOM 728 N N . TRP A 1 88 ? -26.259 7.236 17.445 1.00 84.88 88 TRP A N 1
ATOM 729 C CA . TRP A 1 88 ? -27.212 6.404 18.172 1.00 84.88 88 TRP A CA 1
ATOM 730 C C . TRP A 1 88 ? -27.089 6.613 19.688 1.00 84.88 88 TRP A C 1
ATOM 732 O O . TRP A 1 88 ? -28.083 6.829 20.385 1.00 84.88 88 TRP A O 1
ATOM 742 N N . SER A 1 89 ? -25.853 6.632 20.191 1.00 82.81 89 SER A N 1
ATOM 743 C CA . SER A 1 89 ? -25.563 6.846 21.612 1.00 82.81 89 SER A CA 1
ATOM 744 C C . SER A 1 89 ? -25.941 8.258 22.070 1.00 82.81 89 SER A C 1
ATOM 746 O O . SER A 1 89 ? -26.531 8.412 23.138 1.00 82.81 89 SER A O 1
ATOM 748 N N . ALA A 1 90 ? -25.669 9.280 21.252 1.00 83.44 90 ALA A N 1
ATOM 749 C CA . ALA A 1 90 ? -26.048 10.666 21.516 1.00 83.44 90 ALA A CA 1
ATOM 750 C C . ALA A 1 90 ? -27.568 10.828 21.596 1.00 83.44 90 ALA A C 1
ATOM 752 O O . ALA A 1 90 ? -28.058 11.443 22.539 1.00 83.44 90 ALA A O 1
ATOM 753 N N . ARG A 1 91 ? -28.319 10.232 20.657 1.00 82.06 91 ARG A N 1
ATOM 754 C CA . ARG A 1 91 ? -29.791 10.248 20.659 1.00 82.06 91 ARG A CA 1
ATOM 755 C C . ARG A 1 91 ? -30.355 9.610 21.930 1.00 82.06 91 ARG A C 1
ATOM 757 O O . ARG A 1 91 ? -31.198 10.208 22.595 1.00 82.06 91 ARG A O 1
ATOM 764 N N . LYS A 1 92 ? -29.821 8.450 22.329 1.00 83.75 92 LYS A N 1
ATOM 765 C CA . LYS A 1 92 ? -30.225 7.755 23.562 1.00 83.75 92 LYS A CA 1
ATOM 766 C C . LYS A 1 92 ? -29.910 8.557 24.834 1.00 83.75 92 LYS A C 1
ATOM 768 O O . LYS A 1 92 ? -30.721 8.563 25.756 1.00 83.75 92 LYS A O 1
ATOM 773 N N . LEU A 1 93 ? -28.757 9.232 24.897 1.00 81.62 93 LEU A N 1
ATOM 774 C CA . LEU A 1 93 ? -28.388 10.089 26.035 1.00 81.62 93 LEU A CA 1
ATOM 775 C C . LEU A 1 93 ? -29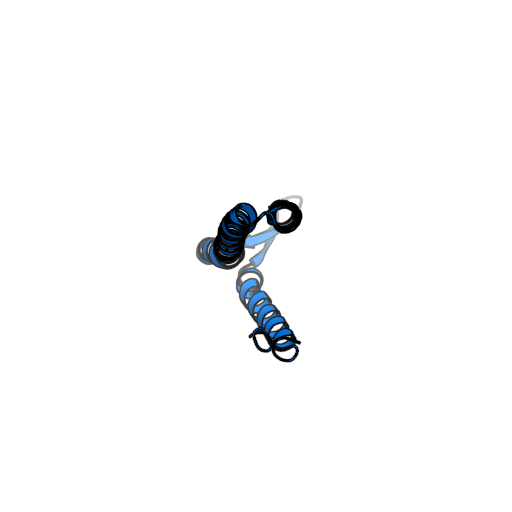.143 11.422 26.048 1.00 81.62 93 LEU A C 1
ATOM 777 O O . LEU A 1 93 ? -29.438 11.936 27.123 1.00 81.62 93 LEU A O 1
ATOM 781 N N . SER A 1 94 ? -29.469 11.980 24.882 1.00 78.56 94 SER A N 1
ATOM 782 C CA . SER A 1 94 ? -30.266 13.205 24.761 1.00 78.56 94 SER A CA 1
ATOM 783 C C . SER A 1 94 ? -31.678 13.002 25.301 1.00 78.56 94 SER A C 1
ATOM 785 O O . SER A 1 94 ? -32.175 13.863 26.016 1.00 78.56 94 SER A O 1
ATOM 787 N N . ALA A 1 95 ? -32.278 11.830 25.065 1.00 77.38 95 ALA A N 1
ATOM 788 C CA . ALA A 1 95 ? -33.545 11.441 25.687 1.00 77.38 95 ALA A CA 1
ATOM 789 C C . ALA A 1 95 ? -33.471 11.355 27.229 1.00 77.38 95 ALA A C 1
ATOM 791 O O . ALA A 1 95 ? -34.498 11.314 27.894 1.00 77.38 95 ALA A O 1
ATOM 792 N N . ARG A 1 96 ? -32.258 11.335 27.802 1.00 80.44 96 ARG A N 1
ATOM 793 C CA . ARG A 1 96 ? -31.977 11.318 29.248 1.00 80.44 96 ARG A CA 1
ATOM 794 C C . ARG A 1 96 ? -31.326 12.619 29.757 1.00 80.44 96 ARG A C 1
ATOM 796 O O . ARG A 1 96 ? -30.823 12.635 30.873 1.00 80.44 96 ARG A O 1
ATOM 803 N N . GLY A 1 97 ? -31.279 13.684 28.945 1.00 74.75 97 GLY A N 1
ATOM 804 C CA . GLY A 1 97 ? -30.724 14.996 29.320 1.00 74.75 97 GLY A CA 1
ATOM 805 C C . GLY A 1 97 ? -29.192 15.151 29.241 1.00 74.75 97 GLY A C 1
ATOM 806 O O . GLY A 1 97 ? -28.680 16.218 29.560 1.00 74.75 97 GLY A O 1
ATOM 807 N N . GLY A 1 98 ? -28.438 14.135 28.794 1.00 71.94 98 GLY A N 1
ATOM 808 C CA . GLY A 1 98 ? -26.960 14.104 28.841 1.00 71.94 98 GLY A CA 1
ATOM 809 C C . GLY A 1 98 ? -26.219 14.227 27.496 1.00 71.94 98 GLY A C 1
ATOM 810 O O . GLY A 1 98 ? -25.031 13.914 27.416 1.00 71.94 98 GLY A O 1
ATOM 811 N N . GLY A 1 99 ? -26.885 14.624 26.407 1.00 68.19 99 GLY A N 1
ATOM 812 C CA . GLY A 1 99 ? -26.356 14.501 25.033 1.00 68.19 99 GLY A CA 1
ATOM 813 C C . GLY A 1 99 ? -25.164 15.404 24.654 1.00 68.19 99 GLY A C 1
ATOM 814 O O . GLY A 1 99 ? -24.476 15.129 23.669 1.00 68.19 99 GLY A O 1
ATOM 815 N N . GLN A 1 100 ? -24.879 16.458 25.423 1.00 71.62 100 GLN A N 1
ATOM 816 C CA . GLN A 1 100 ? -23.963 17.545 25.031 1.00 71.62 100 GLN A CA 1
ATOM 817 C C . GLN A 1 100 ? -22.473 17.141 24.993 1.00 71.62 100 GLN A C 1
ATOM 819 O O . GLN A 1 100 ? -21.687 17.687 24.217 1.00 71.62 100 GLN A O 1
ATOM 824 N N . VAL A 1 101 ? -22.064 16.149 25.791 1.00 72.88 101 VAL A N 1
ATOM 825 C CA . VAL A 1 101 ? -20.677 15.639 25.796 1.00 72.88 101 VAL A CA 1
ATOM 826 C C . VAL A 1 101 ? -20.391 14.808 24.537 1.00 72.88 101 VAL A C 1
ATOM 828 O O . VAL A 1 101 ? -19.307 14.899 23.956 1.00 72.88 101 VAL A O 1
ATOM 831 N N . VAL A 1 102 ? -21.383 14.047 24.063 1.00 70.75 102 VAL A N 1
ATOM 832 C CA . VAL A 1 102 ? -21.245 13.165 22.893 1.00 70.75 102 VAL A CA 1
ATOM 833 C C . VAL A 1 102 ? -21.199 13.972 21.592 1.00 70.75 102 VAL A C 1
ATOM 835 O O . VAL A 1 102 ? -20.405 13.659 20.706 1.00 70.75 102 VAL A O 1
ATOM 838 N N . THR A 1 103 ? -21.971 15.058 21.484 1.00 71.50 103 THR A N 1
ATOM 839 C CA . THR A 1 103 ? -21.933 15.951 20.309 1.00 71.50 103 THR A CA 1
ATOM 840 C C . THR A 1 103 ? -20.588 16.673 20.176 1.00 71.50 103 THR A C 1
ATOM 842 O O . THR A 1 103 ? -20.054 16.787 19.071 1.00 71.50 103 THR A O 1
ATOM 845 N N . LYS A 1 104 ? -19.975 17.079 21.296 1.00 73.31 104 LYS A N 1
ATOM 846 C CA . LYS A 1 104 ? -18.629 17.679 21.312 1.00 73.31 104 LYS A CA 1
ATOM 847 C C . LYS A 1 104 ? -17.543 16.673 20.907 1.00 73.31 104 LYS A C 1
ATOM 849 O O . LYS A 1 104 ? -16.637 17.025 20.148 1.00 73.31 104 LYS A O 1
ATOM 854 N N . ALA A 1 105 ? -17.649 15.421 21.361 1.00 71.31 105 ALA A N 1
ATOM 855 C CA . ALA A 1 105 ? -16.755 14.337 20.945 1.00 71.31 105 ALA A CA 1
ATOM 856 C C . ALA A 1 105 ? -16.903 14.009 19.445 1.00 71.31 105 ALA A C 1
ATOM 858 O O . ALA A 1 105 ? -15.896 13.876 18.749 1.00 71.31 105 ALA A O 1
ATOM 859 N N . LYS A 1 106 ? -18.139 13.988 18.925 1.00 72.44 106 LYS A N 1
ATOM 860 C CA . LYS A 1 106 ? -18.450 13.816 17.495 1.00 72.44 106 LYS A CA 1
ATOM 861 C C . LYS A 1 106 ? -17.780 14.885 16.627 1.00 72.44 106 LYS A C 1
ATOM 863 O O . LYS A 1 106 ? -17.129 14.550 15.643 1.00 72.44 106 LYS A O 1
ATOM 868 N N . GLY A 1 107 ? -17.895 16.160 17.006 1.00 73.19 107 GLY A N 1
ATOM 869 C CA . GLY A 1 107 ? -17.295 17.267 16.253 1.00 73.19 107 GLY A CA 1
ATOM 870 C C . GLY A 1 107 ? -15.766 17.188 16.175 1.00 73.19 107 GLY A C 1
ATOM 871 O O . GLY A 1 107 ? -15.185 17.481 15.132 1.00 73.19 107 GLY A O 1
ATOM 872 N N . ARG A 1 108 ? -15.106 16.735 17.250 1.00 75.38 108 ARG A N 1
ATOM 873 C CA . ARG A 1 108 ? -13.652 16.500 17.256 1.00 75.38 108 ARG A CA 1
ATOM 874 C C . ARG A 1 108 ? -13.259 15.317 16.376 1.00 75.38 108 ARG A C 1
ATOM 876 O O . ARG A 1 108 ? -12.330 15.454 15.589 1.00 75.38 108 ARG A O 1
ATOM 883 N N . ALA A 1 109 ? -13.980 14.199 16.473 1.00 73.81 109 ALA A N 1
ATOM 884 C CA . ALA A 1 109 ? -13.740 13.032 15.630 1.00 73.81 109 ALA A CA 1
ATOM 885 C C . ALA A 1 109 ? -13.916 13.371 14.141 1.00 73.81 109 ALA A C 1
ATOM 887 O O . ALA A 1 109 ? -13.026 13.077 13.355 1.00 73.81 109 ALA A O 1
ATOM 888 N N . MET A 1 110 ? -14.986 14.086 13.768 1.00 74.44 110 MET A N 1
ATOM 889 C CA . MET A 1 110 ? -15.188 14.532 12.384 1.00 74.44 110 MET A CA 1
ATOM 890 C C . MET A 1 110 ? -14.097 15.479 11.898 1.00 74.44 110 MET A C 1
ATOM 892 O O . MET A 1 110 ? -13.656 15.331 10.767 1.00 74.44 110 MET A O 1
ATOM 896 N N . LYS A 1 111 ? -13.624 16.417 12.732 1.00 77.31 111 LYS A N 1
ATOM 897 C CA . LYS A 1 111 ? -12.495 17.284 12.361 1.00 77.31 111 LYS A CA 1
ATOM 898 C C . LYS A 1 111 ? -11.226 16.480 12.090 1.00 77.31 111 LYS A C 1
ATOM 900 O O . LYS A 1 111 ? -10.575 16.721 11.086 1.00 77.31 111 LYS A O 1
ATOM 905 N N . ILE A 1 112 ? -10.900 15.515 12.950 1.00 76.75 112 ILE A N 1
ATOM 906 C CA . ILE A 1 112 ? -9.708 14.675 12.778 1.00 76.75 112 ILE A CA 1
ATOM 907 C C . ILE A 1 112 ? -9.847 13.805 11.524 1.00 76.75 112 ILE A C 1
ATOM 909 O O . ILE A 1 112 ? -8.938 13.793 10.704 1.00 76.75 112 ILE A O 1
ATOM 913 N N . THR A 1 113 ? -10.986 13.134 11.327 1.00 76.25 113 THR A N 1
ATOM 914 C CA . THR A 1 113 ? -11.231 12.323 10.125 1.00 76.25 113 THR A CA 1
ATOM 915 C C . THR A 1 113 ? -11.217 13.178 8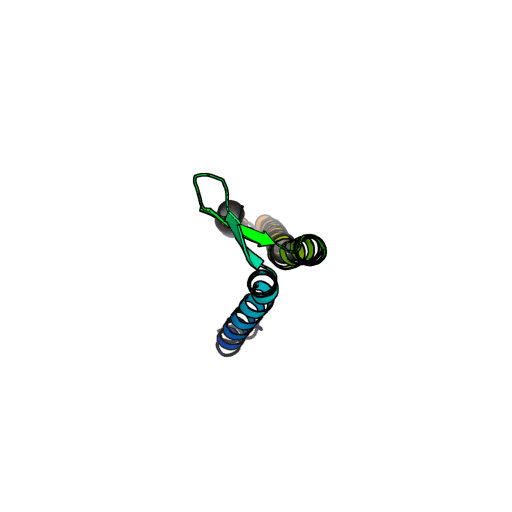.857 1.00 76.25 113 THR A C 1
ATOM 917 O O . THR A 1 113 ? -10.626 12.763 7.869 1.00 76.25 113 THR A O 1
ATOM 920 N N . ALA A 1 114 ? -11.785 14.388 8.880 1.00 74.44 114 ALA A N 1
ATOM 921 C CA . ALA A 1 114 ? -11.722 15.318 7.753 1.00 74.44 114 ALA A CA 1
ATOM 922 C C . ALA A 1 114 ? -10.280 15.745 7.449 1.00 74.44 114 ALA A C 1
ATOM 924 O O . ALA A 1 114 ? -9.881 15.718 6.293 1.00 74.44 114 ALA A O 1
ATOM 925 N N . CYS A 1 115 ? -9.473 16.068 8.464 1.00 74.94 115 CYS A N 1
ATOM 926 C CA . CYS A 1 115 ? -8.054 16.371 8.270 1.00 74.94 115 CYS A CA 1
ATOM 927 C C . CYS A 1 115 ? -7.272 15.173 7.709 1.00 74.94 115 CYS A C 1
ATOM 929 O O . CYS A 1 115 ? -6.436 15.364 6.837 1.00 74.94 115 CYS A O 1
ATOM 931 N N . VAL A 1 116 ? -7.553 13.950 8.172 1.00 74.31 116 VAL A N 1
ATOM 932 C CA . VAL A 1 116 ? -6.898 12.728 7.674 1.00 74.31 116 VAL A CA 1
ATOM 933 C C . VAL A 1 116 ? -7.285 12.442 6.222 1.00 74.31 116 VAL A C 1
ATOM 935 O O . VAL A 1 116 ? -6.414 12.131 5.421 1.00 74.31 116 VAL A O 1
ATOM 938 N N . LEU A 1 117 ? -8.564 12.586 5.866 1.00 68.94 117 LEU A N 1
ATOM 939 C CA . LEU A 1 117 ? -9.035 12.378 4.494 1.00 68.94 117 LEU A CA 1
ATOM 940 C C . LEU A 1 117 ? -8.538 13.469 3.535 1.00 68.94 117 LEU A C 1
ATOM 942 O O . LEU A 1 117 ? -8.220 13.155 2.397 1.00 68.94 117 LEU A O 1
ATOM 946 N N . LEU A 1 118 ? -8.432 14.721 3.994 1.00 69.06 118 LEU A N 1
ATOM 947 C CA . LEU A 1 118 ? -7.879 15.827 3.204 1.00 69.06 118 LEU A CA 1
ATOM 948 C C . LEU A 1 118 ? -6.358 15.738 3.031 1.00 69.06 118 LEU A C 1
ATOM 950 O O . LEU A 1 118 ? -5.853 16.193 2.019 1.00 69.06 118 LEU A O 1
ATOM 954 N N . ALA A 1 119 ? -5.628 15.184 4.003 1.00 60.59 119 ALA A N 1
ATOM 955 C CA . ALA A 1 119 ? -4.177 14.999 3.906 1.00 60.59 119 ALA A CA 1
ATOM 956 C C . ALA A 1 119 ? -3.771 13.744 3.112 1.00 60.59 119 ALA A C 1
ATOM 958 O O . ALA A 1 119 ? -2.607 13.601 2.751 1.00 60.59 119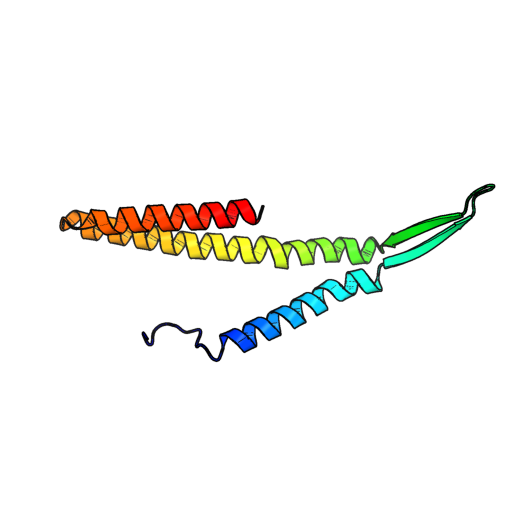 ALA A O 1
ATOM 959 N N . ALA A 1 120 ? -4.709 12.817 2.898 1.00 54.62 120 ALA A N 1
ATOM 960 C CA . ALA A 1 120 ? -4.501 11.584 2.141 1.00 54.62 120 ALA A CA 1
ATOM 961 C C . ALA A 1 120 ? -4.955 11.680 0.668 1.00 54.62 120 ALA A C 1
ATOM 963 O O . ALA A 1 120 ? -4.793 10.700 -0.060 1.00 54.62 120 ALA A O 1
ATOM 964 N N . ALA A 1 121 ? -5.538 12.814 0.258 1.00 45.12 121 ALA A N 1
ATOM 965 C CA . ALA A 1 121 ? -5.940 13.137 -1.114 1.00 45.12 121 ALA A CA 1
ATOM 966 C C . ALA A 1 121 ? -4.905 14.056 -1.773 1.00 45.12 121 ALA A C 1
ATOM 968 O O . ALA A 1 121 ? -4.673 13.878 -2.989 1.00 45.12 121 ALA A O 1
#

InterPro domains:
  IPR000276 G protein-coupled receptor, rhodopsin-like [PF00001] (2-119)
  IPR017452 GPCR, rhodopsin-like, 7TM [PS50262] (1-121)

pLDDT: mean 83.65, std 11.85, range [40.47, 96.75]

Foldseek 3Di:
DDPPPPCDPVNVVVVVVVVVVVVVVLCVLVVVQKDWDWDDDPPDIDIDIDGPCVVVVVSVVVCCCVPPVVVVVVLCVVLVVVLVVLVVVLVVVVVVVRNPVSVVVSVVSVVVSVVVVVVSD

Organism: Grapholita molesta (NCBI:txid192188)

Secondary structure (DSSP, 8-state):
--TT-SS-TTHHHHHHHHHHHHHHHHHHHHHHTEEEEEEE-SS-EEEEEEE-HHHHHHHHHHHHIIIIIHHHHHHHHHHHHHHHHHHHHHHHHHTTT-THHHHHHHHHHHHHHHHHHHH--